Protein AF-A0A937FVC0-F1 (afdb_monomer_lite)

Secondary structure (DSSP, 8-state):
-PPPHHHHHHHHHHHHHHHHHIIIIIIHHHT--HHHHHHHHHHHHHHHHHHHHTTSS----

pLDDT: mean 79.94, std 7.75, range [57.09, 89.69]

Structure (mmCIF, N/CA/C/O backbone):
data_AF-A0A937FVC0-F1
#
_entry.id   AF-A0A937FVC0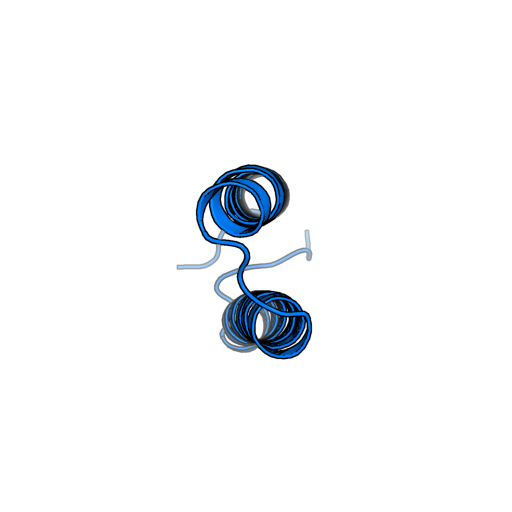-F1
#
loop_
_atom_site.group_PDB
_atom_site.id
_atom_site.type_symbol
_atom_site.label_atom_id
_atom_site.label_alt_id
_atom_site.label_comp_id
_atom_site.label_asym_id
_atom_site.label_entity_id
_atom_site.label_seq_id
_atom_site.pdbx_PDB_ins_code
_atom_site.Cartn_x
_atom_site.Cartn_y
_atom_site.Cartn_z
_atom_site.occupancy
_atom_site.B_iso_or_equiv
_atom_site.auth_seq_id
_atom_site.auth_comp_id
_atom_site.auth_asym_id
_atom_site.auth_atom_id
_atom_site.pdbx_PDB_model_num
ATOM 1 N N . MET A 1 1 ? -4.873 6.273 17.114 1.00 61.09 1 MET A N 1
ATOM 2 C CA . MET A 1 1 ? -6.024 7.078 16.652 1.00 61.09 1 MET A CA 1
ATOM 3 C C . MET A 1 1 ? -6.697 6.288 15.538 1.00 61.09 1 MET A C 1
ATOM 5 O O . MET A 1 1 ? -5.998 5.920 14.606 1.00 61.09 1 MET A O 1
ATOM 9 N N . LYS A 1 2 ? -7.968 5.898 15.692 1.00 65.50 2 LYS A N 1
ATOM 10 C CA . LYS A 1 2 ? -8.695 5.084 14.698 1.00 65.50 2 LYS A CA 1
ATOM 11 C C . LYS A 1 2 ? -9.462 6.025 13.769 1.00 65.50 2 LYS A C 1
ATOM 13 O O . LYS A 1 2 ? -10.118 6.936 14.271 1.00 65.50 2 LYS A O 1
ATOM 18 N N . LEU A 1 3 ? -9.351 5.850 12.453 1.00 71.75 3 LEU A N 1
ATOM 19 C CA . LEU A 1 3 ? -10.104 6.663 11.491 1.00 71.75 3 LEU A CA 1
ATOM 20 C C . LEU A 1 3 ? -11.580 6.260 11.488 1.00 71.75 3 LEU A C 1
ATOM 22 O O . LEU A 1 3 ? -11.905 5.114 11.745 1.00 71.75 3 LEU A O 1
ATOM 26 N N . ASN A 1 4 ? -12.492 7.183 11.198 1.00 80.94 4 ASN A N 1
ATOM 27 C CA . ASN A 1 4 ? -13.898 6.836 10.968 1.00 80.94 4 ASN A CA 1
ATOM 28 C C . ASN A 1 4 ? -14.022 6.025 9.655 1.00 80.94 4 ASN A C 1
ATOM 30 O O . ASN A 1 4 ? -13.226 6.232 8.734 1.00 80.94 4 ASN A O 1
ATOM 34 N N . LYS A 1 5 ? -15.015 5.133 9.539 1.00 81.19 5 LYS A N 1
ATOM 35 C CA . LYS A 1 5 ? -15.344 4.369 8.321 1.00 81.19 5 LYS A CA 1
ATOM 36 C C . LYS A 1 5 ? -15.392 5.244 7.064 1.00 81.19 5 LYS A C 1
ATOM 38 O O . LYS A 1 5 ? -14.746 4.909 6.074 1.00 81.19 5 LYS A O 1
ATOM 43 N N . ASN A 1 6 ? -16.064 6.397 7.114 1.00 83.00 6 ASN A N 1
ATOM 44 C CA . ASN A 1 6 ? -16.159 7.300 5.957 1.00 83.00 6 ASN A CA 1
ATOM 45 C C . ASN A 1 6 ? -14.788 7.848 5.538 1.00 83.00 6 ASN A C 1
ATOM 47 O O . ASN A 1 6 ? -14.474 7.903 4.352 1.00 83.00 6 ASN A O 1
ATOM 51 N N . ILE A 1 7 ? -13.943 8.191 6.513 1.00 84.44 7 ILE A N 1
ATOM 52 C CA . ILE A 1 7 ? -12.589 8.693 6.254 1.00 84.44 7 ILE A CA 1
ATOM 53 C C . ILE A 1 7 ? -11.688 7.564 5.739 1.00 84.44 7 ILE A C 1
ATOM 55 O O . ILE A 1 7 ? -10.880 7.788 4.846 1.00 84.44 7 ILE A O 1
ATOM 59 N N . THR A 1 8 ? -11.859 6.343 6.246 1.00 85.56 8 THR A N 1
ATOM 60 C CA . THR A 1 8 ? -11.146 5.149 5.772 1.00 85.56 8 THR A CA 1
ATOM 61 C C . THR A 1 8 ? -11.467 4.860 4.306 1.00 85.56 8 THR A C 1
ATOM 63 O O . THR A 1 8 ? -10.552 4.655 3.514 1.00 85.56 8 THR A O 1
ATOM 66 N N . ILE A 1 9 ? -12.746 4.901 3.918 1.00 86.00 9 ILE A N 1
ATOM 67 C CA . ILE A 1 9 ? -13.168 4.718 2.520 1.00 86.00 9 ILE A CA 1
ATOM 68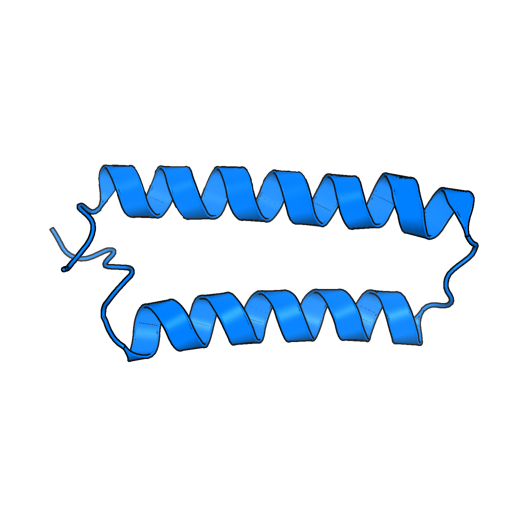 C C . ILE A 1 9 ? -12.560 5.809 1.634 1.00 86.00 9 ILE A C 1
ATOM 70 O O . ILE A 1 9 ? -11.989 5.511 0.588 1.00 86.00 9 ILE A O 1
ATOM 74 N N . LEU A 1 10 ? -12.628 7.067 2.075 1.00 87.56 10 LEU A N 1
ATOM 75 C CA . LEU A 1 10 ? -12.096 8.205 1.330 1.00 87.56 10 LEU A CA 1
ATOM 76 C C . LEU A 1 10 ? -10.568 8.106 1.170 1.00 87.56 10 LEU A C 1
ATOM 78 O O . LEU A 1 10 ? -10.047 8.318 0.077 1.00 87.56 10 LEU A O 1
ATOM 82 N N . PHE A 1 11 ? -9.860 7.682 2.221 1.00 87.94 11 PHE A N 1
ATOM 83 C CA . PHE A 1 11 ? -8.425 7.408 2.185 1.00 87.94 11 PHE A CA 1
ATOM 84 C C . PHE A 1 11 ? -8.081 6.303 1.183 1.00 87.94 11 PHE A C 1
ATOM 86 O O . PHE A 1 11 ? -7.198 6.495 0.352 1.00 87.94 11 PHE A O 1
ATOM 93 N N . ILE A 1 12 ? -8.791 5.171 1.219 1.00 87.25 12 ILE A N 1
ATOM 94 C CA . ILE A 1 12 ? -8.559 4.043 0.303 1.00 87.25 12 ILE A CA 1
ATOM 95 C C . ILE A 1 12 ? -8.815 4.460 -1.149 1.00 87.25 12 ILE A C 1
ATOM 97 O O . ILE A 1 12 ? -8.015 4.124 -2.021 1.00 87.25 12 ILE A O 1
ATOM 101 N N . SER A 1 13 ? -9.873 5.227 -1.417 1.00 87.38 13 SER A N 1
ATOM 102 C CA . SER A 1 13 ? -10.177 5.727 -2.764 1.00 87.38 13 SER A CA 1
ATOM 103 C C . SER A 1 13 ? -9.100 6.675 -3.298 1.00 87.38 13 SER A C 1
ATOM 105 O O . SER A 1 13 ? -8.656 6.520 -4.439 1.00 87.38 13 SER A O 1
ATOM 107 N N . ILE A 1 14 ? -8.632 7.629 -2.483 1.00 89.69 14 ILE A N 1
ATOM 108 C CA . ILE A 1 14 ? -7.528 8.527 -2.865 1.00 89.69 14 ILE A CA 1
ATOM 109 C C . ILE A 1 14 ? -6.249 7.721 -3.091 1.00 89.69 14 ILE A C 1
ATOM 111 O O . ILE A 1 14 ? -5.577 7.894 -4.106 1.00 89.69 14 ILE A O 1
ATOM 115 N N . TYR A 1 15 ? -5.938 6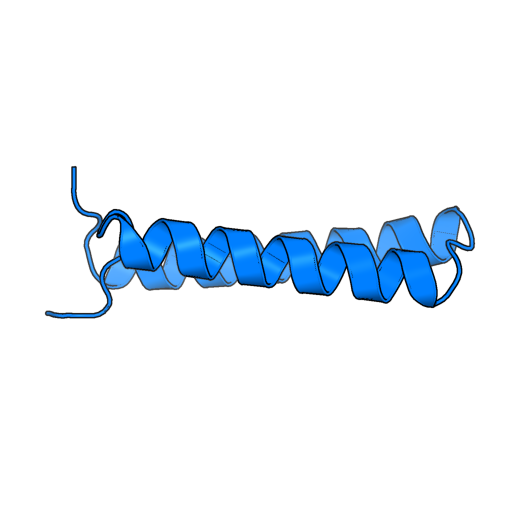.806 -2.175 1.00 87.75 15 TYR A N 1
ATOM 116 C CA . TYR A 1 15 ? -4.767 5.944 -2.257 1.00 87.75 15 TYR A CA 1
ATOM 117 C C . TYR A 1 15 ? -4.768 5.091 -3.533 1.00 87.75 15 TYR A C 1
ATOM 119 O O . TYR A 1 15 ? -3.763 5.032 -4.244 1.00 87.75 15 TYR A O 1
ATOM 127 N N . GLY A 1 16 ? -5.904 4.474 -3.868 1.00 86.44 16 GLY A N 1
ATOM 128 C CA . GLY A 1 16 ? -6.072 3.704 -5.098 1.00 86.44 16 GLY A CA 1
ATOM 129 C C . GLY A 1 16 ? -5.901 4.570 -6.344 1.00 86.44 16 GLY A C 1
ATOM 130 O O . GLY A 1 16 ? -5.174 4.190 -7.258 1.00 86.44 16 GLY A O 1
ATOM 131 N N . THR A 1 17 ? -6.485 5.771 -6.350 1.00 88.25 17 THR A N 1
ATOM 132 C CA . THR A 1 17 ? -6.360 6.723 -7.465 1.00 88.25 17 THR A CA 1
ATOM 133 C C . THR A 1 17 ? -4.908 7.156 -7.676 1.00 88.25 17 THR A C 1
ATOM 135 O O . THR A 1 17 ? -4.409 7.094 -8.796 1.00 88.25 17 THR A O 1
ATOM 138 N N . LEU A 1 18 ? -4.192 7.523 -6.608 1.00 85.56 18 LEU A N 1
ATOM 139 C CA . LEU A 1 18 ? -2.770 7.875 -6.675 1.00 85.56 18 LEU A CA 1
ATOM 140 C C . LEU A 1 18 ? -1.910 6.702 -7.147 1.00 85.56 18 LEU A C 1
ATOM 142 O O . LEU A 1 18 ? -1.002 6.896 -7.948 1.00 85.56 18 LEU A O 1
ATOM 146 N N . THR A 1 19 ? -2.215 5.486 -6.692 1.00 84.50 19 THR A N 1
ATOM 147 C CA . THR A 1 19 ? -1.506 4.276 -7.127 1.00 84.50 19 THR A CA 1
ATOM 148 C C . THR A 1 19 ? -1.721 4.018 -8.619 1.00 84.50 19 THR A C 1
ATOM 150 O O . THR A 1 19 ? -0.768 3.704 -9.327 1.00 84.50 19 THR A O 1
ATOM 153 N N . LEU A 1 20 ? -2.947 4.198 -9.124 1.00 83.25 20 LEU A N 1
ATOM 154 C CA . LEU A 1 20 ? -3.254 4.068 -10.550 1.00 83.25 20 LEU A CA 1
ATOM 155 C C . LEU A 1 20 ? -2.578 5.157 -11.383 1.00 83.25 20 LEU A C 1
ATOM 157 O O . LEU A 1 20 ? -2.009 4.836 -12.418 1.00 83.25 20 LEU A O 1
ATOM 161 N N . ILE A 1 21 ? -2.587 6.415 -10.937 1.00 83.31 21 ILE A N 1
ATOM 162 C CA . ILE A 1 21 ? -1.873 7.507 -11.617 1.00 83.31 21 ILE A CA 1
ATOM 163 C C . ILE A 1 21 ? -0.374 7.217 -11.638 1.00 83.31 21 ILE A C 1
ATOM 165 O O . ILE A 1 21 ? 0.247 7.304 -12.691 1.00 83.31 21 ILE A O 1
ATOM 169 N N . GLY A 1 22 ? 0.196 6.824 -10.498 1.00 75.25 22 GLY A N 1
ATOM 170 C CA . GLY A 1 22 ? 1.591 6.414 -10.397 1.00 75.25 22 GLY A CA 1
ATOM 171 C C . GLY A 1 22 ? 1.910 5.316 -11.406 1.00 75.25 22 GLY A C 1
ATOM 172 O O . GLY A 1 22 ? 2.857 5.436 -12.171 1.00 75.25 22 GLY A O 1
ATOM 173 N N . ARG A 1 23 ? 1.054 4.297 -11.484 1.00 75.88 23 ARG A N 1
ATOM 174 C CA . ARG A 1 23 ? 1.196 3.200 -12.434 1.00 75.88 23 ARG A CA 1
ATOM 175 C C . ARG A 1 23 ? 1.078 3.676 -13.882 1.00 75.88 23 ARG A C 1
ATOM 177 O O . ARG A 1 23 ? 2.043 3.587 -14.616 1.00 75.88 23 ARG A O 1
ATOM 184 N N . PHE A 1 24 ? -0.039 4.254 -14.305 1.00 78.75 24 PHE A N 1
ATOM 185 C CA . PHE A 1 24 ? -0.226 4.640 -15.707 1.00 78.75 24 PHE A CA 1
ATOM 186 C C . PHE A 1 24 ? 0.745 5.725 -16.179 1.00 78.75 24 PHE A C 1
ATOM 188 O O . PHE A 1 24 ? 1.202 5.671 -17.316 1.00 78.75 24 PHE A O 1
ATOM 195 N N . TYR A 1 25 ? 1.087 6.688 -15.324 1.00 77.81 25 TYR A N 1
ATOM 196 C CA . TYR A 1 25 ? 1.941 7.808 -15.706 1.00 77.81 25 TYR A CA 1
ATOM 197 C C . TYR A 1 25 ? 3.430 7.448 -15.632 1.00 77.81 25 TYR A C 1
ATOM 199 O O . TYR A 1 25 ? 4.158 7.699 -16.589 1.00 77.81 25 TYR A O 1
ATOM 207 N N . PHE A 1 26 ? 3.902 6.812 -14.548 1.00 71.88 26 PHE A N 1
ATOM 208 C CA . PHE A 1 26 ? 5.318 6.433 -14.438 1.00 71.88 26 PHE A CA 1
ATOM 209 C C . PHE A 1 26 ? 5.652 5.161 -15.216 1.00 71.88 26 PHE A C 1
ATOM 211 O O . PHE A 1 26 ? 6.716 5.103 -15.827 1.00 71.88 26 PHE A O 1
ATOM 218 N N . GLU A 1 27 ? 4.777 4.152 -15.246 1.00 69.25 27 GLU A N 1
ATOM 219 C CA . GLU A 1 27 ? 5.034 2.935 -16.032 1.00 69.25 27 GLU A CA 1
ATOM 220 C C . GLU A 1 27 ? 5.126 3.279 -17.524 1.00 69.25 27 GLU A C 1
ATOM 222 O O . GLU A 1 27 ? 6.055 2.832 -18.197 1.00 69.25 27 GLU A O 1
ATOM 227 N N . SER A 1 28 ? 4.256 4.177 -18.007 1.00 68.81 28 SER A N 1
ATOM 228 C CA . SER A 1 28 ? 4.320 4.688 -19.379 1.00 68.81 28 SER A CA 1
ATOM 229 C C . SER A 1 28 ? 5.535 5.582 -19.638 1.00 68.81 28 SER A C 1
ATOM 231 O O . SER A 1 28 ? 6.079 5.536 -20.738 1.00 68.81 28 SER A O 1
ATOM 233 N N . ALA A 1 29 ? 5.953 6.415 -18.679 1.00 72.06 29 ALA A N 1
ATOM 234 C CA . ALA A 1 29 ? 7.054 7.360 -18.885 1.00 72.06 29 ALA A CA 1
ATOM 235 C C . ALA A 1 29 ? 8.444 6.711 -18.789 1.00 72.06 29 ALA A C 1
ATOM 237 O O . ALA A 1 29 ? 9.370 7.139 -19.473 1.00 72.06 29 ALA A O 1
ATOM 238 N N . TYR A 1 30 ? 8.599 5.685 -17.950 1.00 73.50 30 TYR A N 1
ATOM 239 C CA . TYR A 1 30 ? 9.898 5.085 -17.630 1.00 73.50 30 TYR A CA 1
ATOM 240 C C . TYR A 1 30 ? 10.050 3.644 -18.138 1.00 73.50 30 TYR A C 1
ATOM 242 O O . TYR A 1 30 ? 11.078 3.021 -17.877 1.00 73.50 30 TYR A O 1
ATOM 250 N N . ASN A 1 31 ? 9.050 3.120 -18.863 1.00 71.62 31 ASN A N 1
ATOM 251 C CA . ASN A 1 31 ? 9.015 1.755 -19.404 1.00 71.62 31 ASN A CA 1
ATOM 252 C C . ASN A 1 31 ? 9.409 0.708 -18.350 1.00 71.62 31 ASN A C 1
ATOM 254 O O . ASN A 1 31 ? 10.253 -0.169 -18.558 1.00 71.62 31 ASN A O 1
ATOM 258 N N . VAL A 1 32 ? 8.851 0.883 -17.154 1.00 71.25 32 VAL A N 1
ATOM 259 C CA . VAL A 1 32 ? 9.207 0.082 -15.989 1.00 71.25 32 VAL A CA 1
ATOM 260 C C . VAL A 1 32 ? 8.608 -1.305 -16.209 1.00 71.25 32 VAL A C 1
ATOM 262 O O . VAL A 1 32 ? 7.393 -1.456 -16.265 1.00 71.25 32 VAL A O 1
ATOM 265 N N . GLY A 1 33 ? 9.458 -2.313 -16.414 1.00 74.88 33 GLY A N 1
ATOM 266 C CA . GLY A 1 33 ? 9.017 -3.649 -16.822 1.00 74.88 33 GLY A CA 1
ATOM 267 C C . GLY A 1 33 ? 8.012 -4.301 -15.859 1.00 74.88 33 GLY A C 1
ATOM 268 O O . GLY A 1 33 ? 7.932 -3.957 -14.680 1.00 74.88 33 GLY A O 1
ATOM 269 N N . PHE A 1 34 ? 7.293 -5.312 -16.358 1.00 74.69 34 PHE A N 1
ATOM 270 C CA . PHE A 1 34 ? 6.200 -6.019 -15.668 1.00 74.69 34 PHE A CA 1
ATOM 271 C C . PHE A 1 34 ? 6.476 -6.349 -14.187 1.00 74.69 34 PHE A C 1
ATOM 273 O O . PHE A 1 34 ? 5.623 -6.128 -13.331 1.00 74.69 34 PHE A O 1
ATOM 280 N N . LEU A 1 35 ? 7.682 -6.826 -13.861 1.00 75.69 35 LEU A N 1
ATOM 281 C CA . LEU A 1 35 ? 8.078 -7.174 -12.491 1.00 75.69 35 LEU A CA 1
ATOM 282 C C . LEU A 1 35 ? 8.048 -5.983 -11.524 1.00 75.69 35 LEU A C 1
ATOM 284 O O . LEU A 1 35 ? 7.628 -6.137 -10.379 1.00 75.69 35 LEU A O 1
ATOM 288 N N . ALA A 1 36 ? 8.460 -4.799 -11.974 1.00 76.94 36 ALA A N 1
ATOM 289 C CA . ALA A 1 36 ? 8.426 -3.596 -11.151 1.00 76.94 36 ALA A CA 1
ATOM 290 C C . ALA A 1 36 ? 6.983 -3.133 -10.912 1.00 76.94 36 ALA A C 1
ATOM 292 O O . ALA A 1 36 ? 6.630 -2.789 -9.788 1.00 76.94 36 ALA A O 1
ATOM 293 N N . SER A 1 37 ? 6.127 -3.210 -11.935 1.00 74.81 37 SER A N 1
ATOM 294 C CA . SER A 1 37 ? 4.698 -2.887 -11.825 1.00 74.81 37 SER A CA 1
ATOM 295 C C . SER A 1 37 ? 3.968 -3.817 -10.847 1.00 74.81 37 SER A C 1
ATOM 297 O O . SER A 1 37 ? 3.230 -3.367 -9.966 1.00 74.81 37 SER A O 1
ATOM 299 N N . VAL A 1 38 ? 4.245 -5.124 -10.928 1.00 79.75 38 VAL A N 1
ATOM 300 C CA . VAL A 1 38 ? 3.738 -6.122 -9.974 1.00 79.75 38 VAL A CA 1
ATOM 301 C C . V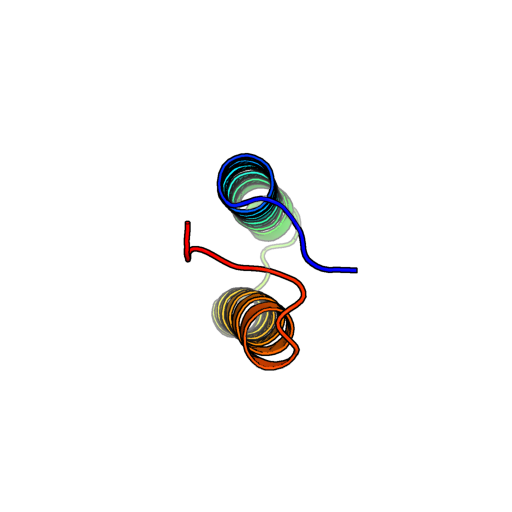AL A 1 38 ? 4.268 -5.855 -8.564 1.00 79.75 38 VAL A C 1
ATOM 303 O O . VAL A 1 38 ? 3.494 -5.897 -7.608 1.00 79.75 38 VAL A O 1
ATOM 306 N N . GLY A 1 39 ? 5.557 -5.530 -8.427 1.00 82.69 39 GLY A N 1
ATOM 307 C CA . GLY A 1 39 ? 6.180 -5.195 -7.147 1.00 82.69 39 GLY A CA 1
ATOM 308 C C . GLY A 1 39 ? 5.533 -3.986 -6.471 1.00 82.69 39 GLY A C 1
ATOM 309 O O . GLY A 1 39 ? 5.198 -4.060 -5.291 1.00 82.69 39 GLY A O 1
ATOM 310 N N . VAL A 1 40 ? 5.283 -2.909 -7.222 1.00 81.75 40 VAL A N 1
ATOM 311 C CA . VAL A 1 40 ? 4.586 -1.711 -6.723 1.00 81.75 40 VAL A CA 1
ATOM 312 C C . VAL A 1 40 ? 3.163 -2.058 -6.289 1.00 81.75 40 VAL A C 1
ATOM 314 O O . VAL A 1 40 ? 2.767 -1.707 -5.182 1.00 81.75 40 VAL A O 1
ATOM 317 N N . GLY A 1 41 ? 2.415 -2.817 -7.097 1.00 82.00 41 GLY A N 1
ATOM 318 C CA . GLY A 1 41 ? 1.062 -3.250 -6.737 1.00 82.00 41 GLY A CA 1
ATOM 319 C C . GLY A 1 41 ? 1.015 -4.104 -5.463 1.00 82.00 41 GLY A C 1
ATOM 320 O O . GLY A 1 41 ? 0.170 -3.879 -4.594 1.00 82.00 41 GLY A O 1
ATOM 321 N N . ALA A 1 42 ? 1.945 -5.051 -5.318 1.00 85.56 42 ALA A N 1
ATOM 322 C CA . ALA A 1 42 ? 2.055 -5.896 -4.131 1.00 85.56 42 ALA A CA 1
ATOM 323 C C . ALA A 1 42 ? 2.439 -5.088 -2.880 1.00 85.56 42 ALA A C 1
ATOM 325 O O . ALA A 1 42 ? 1.842 -5.281 -1.820 1.00 85.56 42 ALA A O 1
ATOM 326 N N . LEU A 1 43 ? 3.381 -4.145 -3.006 1.00 86.31 43 LEU A N 1
ATOM 327 C CA . LEU A 1 43 ? 3.754 -3.217 -1.934 1.00 86.31 43 LEU A CA 1
ATOM 328 C C . LEU A 1 43 ? 2.566 -2.364 -1.490 1.00 86.31 43 LEU A C 1
ATOM 330 O O . LEU A 1 43 ? 2.332 -2.216 -0.290 1.00 86.31 43 LEU A O 1
ATOM 334 N N . SER A 1 44 ? 1.788 -1.851 -2.443 1.00 85.69 44 SER A N 1
ATOM 335 C CA . SER A 1 44 ? 0.613 -1.040 -2.145 1.00 85.69 44 SER A CA 1
ATOM 336 C C . SER A 1 44 ? -0.452 -1.814 -1.364 1.00 85.69 44 SER A C 1
ATOM 338 O O . SER A 1 44 ? -1.012 -1.317 -0.383 1.00 85.69 44 SER A O 1
ATOM 340 N N . LEU A 1 45 ? -0.695 -3.068 -1.752 1.00 85.56 45 LEU A N 1
ATOM 341 C CA . LEU A 1 45 ? -1.601 -3.971 -1.039 1.00 85.56 45 LEU A CA 1
ATOM 342 C C . LEU A 1 45 ? -1.085 -4.322 0.362 1.00 85.56 45 LEU A C 1
ATOM 344 O O . LEU A 1 45 ? -1.861 -4.316 1.319 1.00 85.56 45 LEU A O 1
ATOM 348 N N . ALA A 1 46 ? 0.217 -4.583 0.507 1.00 89.50 46 ALA A N 1
ATOM 349 C CA . ALA A 1 46 ? 0.835 -4.873 1.799 1.00 89.50 46 ALA A CA 1
ATOM 350 C C . ALA A 1 46 ? 0.727 -3.685 2.770 1.00 89.50 46 ALA A C 1
ATOM 352 O O . ALA A 1 46 ? 0.450 -3.881 3.955 1.00 89.50 46 ALA A O 1
ATOM 353 N N . LEU A 1 47 ? 0.880 -2.455 2.268 1.00 88.12 47 LEU A N 1
ATOM 354 C CA . LEU A 1 47 ? 0.691 -1.222 3.035 1.00 88.12 47 LEU A CA 1
ATOM 355 C C . LEU A 1 47 ? -0.743 -1.096 3.558 1.00 88.12 47 LEU A C 1
ATOM 357 O O . LEU A 1 47 ? -0.940 -0.909 4.759 1.00 88.12 47 LEU A O 1
ATOM 361 N N . LEU A 1 48 ? -1.743 -1.264 2.688 1.00 87.69 48 LEU A N 1
ATOM 362 C CA . LEU A 1 48 ? -3.153 -1.249 3.093 1.00 87.69 48 LEU A CA 1
ATOM 363 C C . LEU A 1 48 ? -3.449 -2.327 4.137 1.00 87.69 48 LEU A C 1
ATOM 365 O O . LEU A 1 48 ? -4.068 -2.041 5.163 1.00 87.69 48 LEU A O 1
ATOM 369 N N . TRP A 1 49 ? -2.962 -3.550 3.919 1.00 86.75 49 TRP A N 1
ATOM 370 C CA . TRP A 1 49 ? -3.129 -4.646 4.870 1.00 86.75 49 TRP A CA 1
ATOM 371 C C . TRP A 1 49 ? -2.495 -4.338 6.232 1.00 86.75 49 TRP A C 1
ATOM 373 O O . TRP A 1 49 ? -3.127 -4.559 7.266 1.00 86.75 49 TRP A O 1
ATOM 383 N N . GLY A 1 50 ? -1.289 -3.763 6.251 1.00 87.06 50 GLY A N 1
ATOM 384 C CA . GLY A 1 50 ? -0.627 -3.312 7.474 1.00 87.06 50 GLY A CA 1
ATOM 385 C C . GLY A 1 50 ? -1.450 -2.267 8.230 1.00 87.06 50 GLY A C 1
ATOM 386 O O . GLY A 1 50 ? -1.662 -2.413 9.434 1.00 87.06 50 GLY A O 1
ATOM 387 N N . LEU A 1 51 ? -1.985 -1.268 7.521 1.00 86.44 51 LEU A N 1
ATOM 388 C CA . LEU A 1 51 ? -2.824 -0.209 8.094 1.00 86.44 51 LEU A CA 1
ATOM 389 C C . LEU A 1 51 ? -4.147 -0.740 8.676 1.00 86.44 51 LEU A C 1
ATOM 391 O O . LEU A 1 51 ? -4.610 -0.240 9.706 1.00 86.44 51 LEU A O 1
ATOM 395 N N . PHE A 1 52 ? -4.729 -1.777 8.069 1.00 85.50 52 PHE A N 1
ATOM 396 C CA . PHE A 1 52 ? -5.871 -2.504 8.633 1.00 85.50 52 PHE A CA 1
ATOM 397 C C . PHE A 1 52 ? -5.487 -3.332 9.860 1.00 85.50 52 PHE A C 1
ATOM 399 O O . PHE A 1 52 ? -6.195 -3.314 10.866 1.00 85.50 52 PHE A O 1
ATOM 406 N N . LYS A 1 53 ? -4.351 -4.035 9.807 1.00 85.88 53 LYS A N 1
ATOM 407 C CA . LYS A 1 53 ? -3.880 -4.912 10.887 1.00 85.88 53 LYS A CA 1
ATOM 408 C C . LYS A 1 53 ? -3.592 -4.141 12.175 1.00 85.88 53 LYS A C 1
ATOM 410 O O . LYS A 1 53 ? -3.917 -4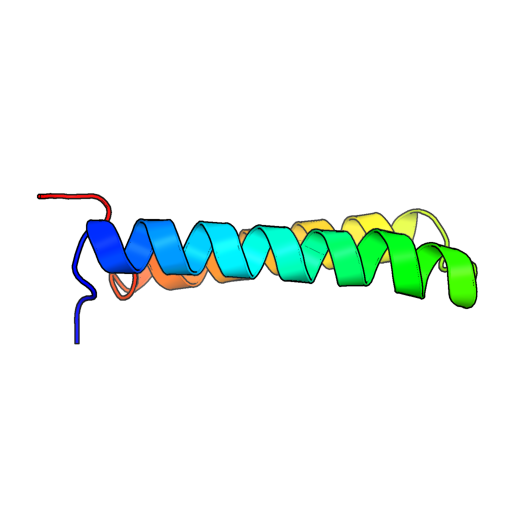.623 13.255 1.00 85.88 53 LYS A O 1
ATOM 415 N N . ILE A 1 54 ? -3.024 -2.940 12.069 1.00 86.31 54 ILE A N 1
ATOM 416 C CA . ILE A 1 54 ? -2.783 -2.063 13.227 1.00 86.31 54 ILE A CA 1
ATOM 417 C C . ILE A 1 54 ? -4.049 -1.315 13.688 1.00 86.31 54 ILE A C 1
ATOM 419 O O . ILE A 1 54 ? -4.000 -0.553 14.651 1.00 86.31 54 ILE A O 1
ATOM 423 N N . GLY A 1 55 ? -5.184 -1.503 13.003 1.00 78.50 55 GLY A N 1
ATOM 424 C CA . GLY A 1 55 ? -6.459 -0.857 13.317 1.00 78.50 55 GLY A CA 1
ATOM 425 C C . GLY A 1 55 ? -6.480 0.652 13.064 1.00 78.50 55 GLY A C 1
ATOM 426 O O . GLY A 1 55 ? -7.347 1.342 13.601 1.00 78.50 55 GLY A O 1
ATOM 427 N N . PHE A 1 56 ? -5.525 1.173 12.284 1.00 80.88 56 PHE A N 1
ATOM 428 C CA . PHE A 1 56 ? -5.493 2.580 11.879 1.00 80.88 56 PHE A CA 1
ATOM 429 C C . PHE A 1 56 ? -6.645 2.879 10.914 1.00 80.88 56 PHE A C 1
ATOM 431 O O . PHE A 1 56 ? -7.382 3.848 11.110 1.00 80.88 56 PHE A O 1
ATOM 438 N N . LEU A 1 57 ? -6.839 1.990 9.934 1.00 80.19 57 LEU A N 1
ATOM 439 C CA . LEU A 1 57 ? -8.016 1.948 9.071 1.00 80.19 57 LEU A CA 1
ATOM 440 C C . LEU A 1 57 ? -9.049 0.984 9.665 1.00 80.19 57 LEU A C 1
ATOM 442 O O . LEU A 1 57 ? -8.729 -0.158 9.994 1.00 80.19 57 LEU A O 1
ATOM 446 N N . THR A 1 58 ? -10.298 1.431 9.781 1.00 75.69 58 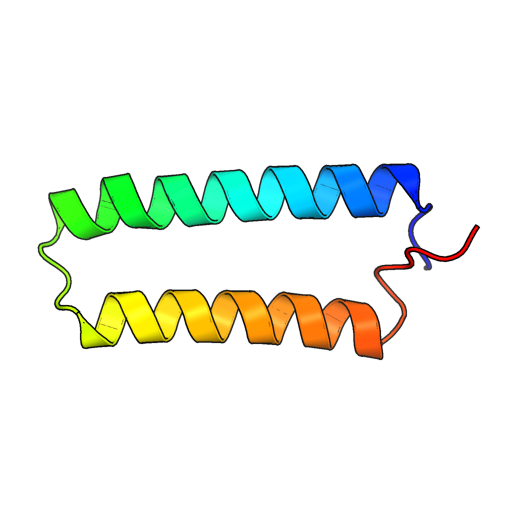THR A N 1
ATOM 447 C CA . THR A 1 58 ? -11.424 0.592 10.213 1.00 75.69 58 THR A CA 1
ATOM 448 C C . THR A 1 58 ? -12.589 0.761 9.252 1.00 75.69 58 THR A C 1
ATOM 450 O O . THR A 1 58 ? -12.976 1.873 8.900 1.00 75.69 58 THR A O 1
ATOM 453 N N . LEU A 1 59 ? -13.148 -0.369 8.826 1.00 69.44 59 LEU A N 1
ATOM 454 C CA . LEU A 1 59 ? -14.395 -0.423 8.061 1.00 69.44 59 LEU A CA 1
ATOM 455 C C . LEU A 1 59 ? -15.594 -0.797 8.941 1.00 69.44 59 LEU A C 1
ATOM 457 O O . LEU A 1 59 ? -16.719 -0.836 8.447 1.00 69.44 59 LEU A O 1
ATOM 461 N N . LYS A 1 60 ? -15.357 -1.076 10.231 1.00 60.28 60 LYS A N 1
ATOM 462 C CA . LYS A 1 60 ? -16.428 -1.283 11.205 1.00 60.28 60 LYS A CA 1
ATOM 463 C C . LYS A 1 60 ? -17.041 0.065 11.574 1.00 60.28 60 LYS A C 1
ATOM 465 O O . LYS A 1 60 ? -16.298 1.002 11.872 1.00 60.28 60 LYS A O 1
ATOM 470 N N . GLU A 1 61 ? -18.368 0.112 11.497 1.00 57.09 61 GLU A N 1
ATOM 471 C CA . GLU A 1 61 ? -19.207 1.134 12.134 1.00 57.09 61 GLU A CA 1
ATOM 472 C C . GLU A 1 61 ? -19.064 1.087 13.655 1.00 57.09 61 GLU A C 1
ATOM 474 O O . GLU A 1 61 ? -18.980 -0.040 14.200 1.00 57.09 61 GLU A O 1
#

Radius of gyration: 13.67 Å; chains: 1; bounding box: 29×16×36 Å

Organism: NCBI:txid2494733

Foldseek 3Di:
DADDLVVLVVVVVVLVVVLVCCCVVVCVVPVPDPVVNVVSVVVSVVVNVVCVVVNNYDNDD

Sequence (61 aa):
MKLNKNITILFISIYGTLTLIGRFYFESAYNVGFLASVGVGALSLALLWGLFKIGFLTLKE